Protein AF-A0AAD1ZJM8-F1 (afdb_monomer_lite)

Structure (mmCIF, N/CA/C/O backbone):
data_AF-A0AAD1ZJM8-F1
#
_entry.id   AF-A0AAD1ZJM8-F1
#
loop_
_atom_site.group_PDB
_atom_site.id
_atom_site.type_symbol
_atom_site.label_atom_id
_atom_site.label_alt_id
_atom_site.label_comp_id
_atom_site.label_asym_id
_atom_site.label_entity_id
_atom_site.label_seq_id
_atom_site.pdbx_PDB_ins_code
_atom_site.Cartn_x
_atom_site.Cartn_y
_atom_site.Cartn_z
_atom_site.occupancy
_atom_site.B_iso_or_equiv
_atom_site.auth_seq_id
_atom_site.auth_comp_id
_atom_site.auth_asym_id
_atom_site.auth_atom_id
_atom_site.pdbx_PDB_model_num
ATOM 1 N N . MET A 1 1 ? 31.974 9.195 -2.085 1.00 45.34 1 MET A N 1
ATOM 2 C CA . MET A 1 1 ? 31.426 7.974 -1.447 1.00 45.34 1 MET A CA 1
ATOM 3 C C . MET A 1 1 ? 30.007 8.162 -0.891 1.00 45.34 1 MET A C 1
ATOM 5 O O . MET A 1 1 ? 29.223 7.239 -1.015 1.00 45.34 1 MET A O 1
ATOM 9 N N . LEU A 1 2 ? 29.628 9.339 -0.366 1.00 45.72 2 LEU A N 1
ATOM 10 C CA . LEU A 1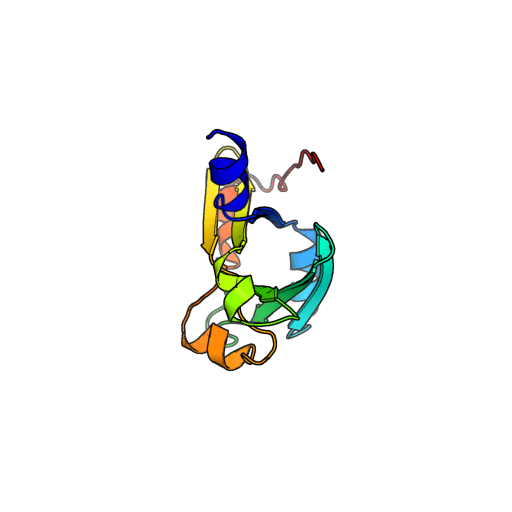 2 ? 28.265 9.607 0.147 1.00 45.72 2 LEU A CA 1
ATOM 11 C C . LEU A 1 2 ? 27.173 9.796 -0.935 1.00 45.72 2 LEU A C 1
ATOM 13 O O . LEU A 1 2 ? 26.024 9.439 -0.704 1.00 45.72 2 LEU A O 1
ATOM 17 N N . LEU A 1 3 ? 27.521 10.280 -2.135 1.00 37.09 3 LEU A N 1
ATOM 18 C CA . LEU A 1 3 ? 26.578 10.466 -3.258 1.00 37.09 3 LEU A CA 1
ATOM 19 C C . LEU A 1 3 ? 26.028 9.151 -3.846 1.00 37.09 3 LEU A C 1
ATOM 21 O O . LEU A 1 3 ? 24.921 9.132 -4.370 1.00 37.09 3 LEU A O 1
ATOM 25 N N . LEU A 1 4 ? 26.772 8.047 -3.730 1.00 39.84 4 LEU A N 1
ATOM 26 C CA . LEU A 1 4 ? 26.347 6.727 -4.218 1.00 39.84 4 LEU A CA 1
ATOM 27 C C . LEU A 1 4 ? 25.402 6.010 -3.239 1.00 39.84 4 LEU A C 1
ATOM 29 O O . LEU A 1 4 ? 24.661 5.122 -3.647 1.00 39.84 4 LEU A O 1
ATOM 33 N N . LEU A 1 5 ? 25.405 6.399 -1.958 1.00 43.12 5 LEU A N 1
ATOM 34 C CA . LEU A 1 5 ? 24.506 5.828 -0.949 1.00 43.12 5 LEU A CA 1
ATOM 35 C C . LEU A 1 5 ? 23.078 6.379 -1.087 1.00 43.12 5 LEU A C 1
ATOM 37 O O . LEU A 1 5 ? 22.126 5.626 -0.919 1.00 43.12 5 LEU A O 1
ATOM 41 N N . TRP A 1 6 ? 22.925 7.648 -1.487 1.00 41.84 6 TRP A N 1
ATOM 42 C CA . TRP A 1 6 ? 21.617 8.269 -1.757 1.00 41.84 6 TRP A CA 1
ATOM 43 C C . TRP A 1 6 ? 20.916 7.730 -3.012 1.00 41.84 6 TRP A C 1
ATOM 45 O O . TRP A 1 6 ? 19.694 7.762 -3.090 1.00 41.84 6 TRP A O 1
ATOM 55 N N . GLN A 1 7 ? 21.660 7.217 -3.996 1.00 45.94 7 GLN A N 1
ATOM 56 C CA . GLN A 1 7 ? 21.064 6.633 -5.206 1.00 45.94 7 GLN A CA 1
ATOM 57 C C . GLN A 1 7 ? 20.487 5.227 -4.979 1.00 45.94 7 GLN A C 1
ATOM 59 O O . GLN A 1 7 ? 19.732 4.742 -5.816 1.00 45.94 7 GLN A O 1
ATOM 64 N N . ASN A 1 8 ? 20.825 4.585 -3.855 1.00 50.75 8 ASN A N 1
ATOM 65 C CA . ASN A 1 8 ? 20.417 3.216 -3.534 1.00 50.75 8 ASN A CA 1
ATOM 66 C C . ASN A 1 8 ? 19.426 3.123 -2.366 1.00 50.75 8 ASN A C 1
ATOM 68 O O . ASN A 1 8 ? 19.021 2.019 -2.006 1.00 50.75 8 ASN A O 1
ATOM 72 N N . THR A 1 9 ? 19.021 4.244 -1.766 1.00 58.53 9 THR A N 1
ATOM 73 C CA . THR A 1 9 ? 17.907 4.251 -0.813 1.00 58.53 9 THR A CA 1
ATOM 74 C C . THR A 1 9 ? 16.590 4.150 -1.575 1.00 58.53 9 THR A C 1
ATOM 76 O O . THR A 1 9 ? 16.319 5.026 -2.401 1.00 58.53 9 THR A O 1
ATOM 79 N N . PRO A 1 10 ? 15.767 3.115 -1.323 1.00 68.12 10 PRO A N 1
ATOM 80 C CA . PRO A 1 10 ? 14.476 3.000 -1.974 1.00 68.12 10 PRO A CA 1
ATOM 81 C C . PRO A 1 10 ? 13.614 4.228 -1.691 1.00 68.12 10 PRO A C 1
ATOM 83 O O . PRO A 1 10 ? 13.541 4.685 -0.547 1.00 68.12 10 PRO A O 1
ATOM 86 N N . LEU A 1 11 ? 12.946 4.745 -2.720 1.00 75.75 11 LEU A N 1
ATOM 87 C CA . LEU A 1 11 ? 11.999 5.846 -2.567 1.00 75.75 11 LEU A CA 1
ATOM 88 C C . LEU A 1 11 ? 10.868 5.379 -1.650 1.00 75.75 11 LEU A C 1
ATOM 90 O O . LEU A 1 11 ? 10.187 4.423 -2.003 1.00 75.75 11 LEU A O 1
ATOM 94 N N . HIS A 1 12 ? 10.683 6.008 -0.489 1.00 75.75 12 HIS A N 1
ATOM 95 C CA . HIS A 1 12 ? 9.665 5.595 0.475 1.00 75.75 12 HIS A CA 1
ATOM 96 C C . HIS A 1 12 ? 8.461 6.537 0.428 1.00 75.75 12 HIS A C 1
ATOM 98 O O . HIS A 1 12 ? 8.583 7.712 0.770 1.00 75.75 12 HIS A O 1
ATOM 104 N N . ILE A 1 13 ? 7.301 6.024 0.019 1.00 74.56 13 ILE A N 1
ATOM 105 C CA . ILE A 1 13 ? 6.062 6.805 -0.083 1.00 74.56 13 ILE A CA 1
ATOM 106 C C . ILE A 1 13 ? 5.138 6.447 1.074 1.00 74.56 13 ILE A C 1
ATOM 108 O O . ILE A 1 13 ? 4.808 5.282 1.276 1.00 74.56 13 ILE A O 1
ATOM 112 N N . HIS A 1 14 ? 4.700 7.447 1.824 1.00 73.12 14 HIS A N 1
ATOM 113 C CA . HIS A 1 14 ? 3.853 7.245 2.988 1.00 73.12 14 HIS A CA 1
ATOM 114 C C . HIS A 1 14 ? 2.419 7.703 2.719 1.00 73.12 14 HIS A C 1
ATOM 116 O O . HIS A 1 14 ? 2.192 8.837 2.301 1.00 73.12 14 HIS A O 1
ATOM 122 N N . PHE A 1 15 ? 1.451 6.834 2.996 1.00 65.38 15 PHE A N 1
ATOM 123 C CA . PHE A 1 15 ? 0.028 7.109 2.833 1.00 65.38 15 PHE A CA 1
ATOM 124 C C . PHE A 1 15 ? -0.704 6.959 4.160 1.00 65.38 15 PHE A C 1
ATOM 126 O O . PHE A 1 15 ? -0.679 5.894 4.773 1.00 65.38 15 PHE A O 1
ATOM 133 N N . GLN A 1 16 ? -1.454 7.989 4.536 1.00 66.25 16 GLN A N 1
ATOM 134 C CA . GLN A 1 16 ? -2.448 7.908 5.602 1.00 66.25 16 GLN A CA 1
ATOM 135 C C . GLN A 1 16 ? -3.838 7.788 4.971 1.00 66.25 16 GLN A C 1
ATOM 137 O O . GLN A 1 16 ? -4.195 8.563 4.079 1.00 66.25 16 GLN A O 1
ATOM 142 N N . LEU A 1 17 ? -4.610 6.776 5.374 1.00 63.12 17 LEU A N 1
ATOM 143 C CA . LEU A 1 17 ? -5.943 6.527 4.816 1.00 63.12 17 LEU A CA 1
ATOM 144 C C . LEU A 1 17 ? -7.028 7.225 5.652 1.00 63.12 17 LEU A C 1
ATOM 146 O O . LEU A 1 17 ? -7.095 7.048 6.864 1.00 63.12 17 LEU A O 1
ATOM 150 N N . GLU A 1 18 ? -7.880 8.016 4.991 1.00 60.78 18 GLU A N 1
ATOM 151 C CA . GLU A 1 18 ? -8.924 8.847 5.615 1.00 60.78 18 GLU A CA 1
ATOM 152 C C . GLU A 1 18 ? -10.331 8.223 5.523 1.00 60.78 18 GLU A C 1
ATOM 154 O O . GLU A 1 18 ? -10.691 7.627 4.503 1.00 60.78 18 GLU A O 1
ATOM 159 N N . ASN A 1 19 ? -11.187 8.479 6.522 1.00 53.12 19 ASN A N 1
ATOM 160 C CA . ASN A 1 19 ? -12.576 7.982 6.583 1.00 53.12 19 ASN A CA 1
ATOM 161 C C . ASN A 1 19 ? -13.462 8.415 5.400 1.00 53.12 19 ASN A C 1
ATOM 163 O O . ASN A 1 19 ? -14.425 7.727 5.067 1.00 53.12 19 ASN A O 1
ATOM 167 N N . GLU A 1 20 ? -13.197 9.553 4.754 1.00 49.34 20 GLU A N 1
ATOM 168 C CA . GLU A 1 20 ? -14.014 10.007 3.615 1.00 49.34 20 GLU A CA 1
ATOM 169 C C . GLU A 1 20 ? -13.823 9.112 2.374 1.00 49.34 20 GLU A C 1
ATOM 171 O O . GLU A 1 20 ? -14.769 8.892 1.612 1.00 49.34 20 GLU A O 1
ATOM 176 N N . LYS A 1 21 ? -12.636 8.506 2.211 1.00 54.66 21 LYS A N 1
ATOM 177 C CA . LYS A 1 21 ? -12.372 7.512 1.153 1.00 54.66 21 LYS A CA 1
ATOM 178 C C . LYS A 1 21 ? -13.083 6.189 1.451 1.00 54.66 21 LYS A C 1
ATOM 180 O O . LYS A 1 21 ? -13.614 5.555 0.542 1.00 54.66 21 LYS A O 1
ATOM 185 N N . GLU A 1 22 ? -13.191 5.836 2.732 1.00 53.25 22 GLU A N 1
ATOM 186 C CA . GLU A 1 22 ? -13.992 4.703 3.210 1.00 53.25 22 GLU A CA 1
ATOM 187 C C . GLU A 1 22 ? -15.495 4.926 2.960 1.00 53.25 22 GLU A C 1
ATOM 189 O O . GLU A 1 22 ? -16.186 4.025 2.488 1.00 53.25 22 GLU A O 1
ATOM 194 N N . LYS A 1 23 ? -16.010 6.150 3.149 1.00 50.91 23 LYS A N 1
ATOM 195 C CA . LYS A 1 23 ? -17.407 6.498 2.822 1.00 50.91 23 LYS A CA 1
ATOM 196 C C . LYS A 1 23 ? -17.721 6.397 1.331 1.00 50.91 23 LYS A C 1
ATOM 198 O O . LYS A 1 23 ? -18.764 5.852 0.982 1.00 50.91 23 LYS A O 1
ATOM 203 N N . ALA A 1 24 ? -16.838 6.870 0.447 1.00 51.78 24 ALA A N 1
ATOM 204 C CA . ALA A 1 24 ? -17.011 6.717 -1.003 1.00 51.78 24 ALA A CA 1
ATOM 205 C C . ALA A 1 24 ? -17.070 5.237 -1.434 1.00 51.78 24 ALA A C 1
ATOM 207 O O . ALA A 1 24 ? -17.752 4.891 -2.402 1.00 51.78 24 ALA A O 1
ATOM 208 N N . PHE A 1 25 ? -16.401 4.366 -0.675 1.00 52.16 25 PHE A N 1
ATOM 209 C CA . PHE A 1 25 ? -16.411 2.920 -0.856 1.00 52.16 25 PHE A CA 1
ATOM 210 C C . PHE A 1 25 ? -17.675 2.256 -0.273 1.00 52.16 25 PHE A C 1
ATOM 212 O O . PHE A 1 25 ? -18.287 1.402 -0.917 1.00 52.16 25 PHE A O 1
ATOM 219 N N . LEU A 1 26 ? -18.139 2.701 0.904 1.00 50.56 26 LEU A N 1
ATOM 220 C CA . LEU A 1 26 ? -19.411 2.284 1.518 1.00 50.56 26 LEU A CA 1
ATOM 221 C C . LEU A 1 26 ? -20.636 2.619 0.649 1.00 50.56 26 LEU A C 1
ATOM 223 O O . LEU A 1 26 ? -21.665 1.959 0.776 1.00 50.56 26 LEU A O 1
ATOM 227 N N . LEU A 1 27 ? -20.517 3.589 -0.265 1.00 53.44 27 LEU A N 1
ATOM 228 C CA . LEU A 1 27 ? -21.530 3.906 -1.282 1.00 53.44 27 LEU A CA 1
ATOM 229 C C . LEU A 1 27 ? -21.610 2.872 -2.429 1.00 53.44 27 LEU A C 1
ATOM 231 O O . LEU A 1 27 ? -22.341 3.089 -3.393 1.00 53.44 27 LEU A O 1
ATOM 235 N N . GLY A 1 28 ? -20.894 1.743 -2.340 1.00 49.94 28 GLY A N 1
ATOM 236 C CA . GLY A 1 28 ? -21.084 0.585 -3.222 1.00 49.94 28 GLY A CA 1
ATOM 237 C C . GLY A 1 28 ? -20.246 0.595 -4.501 1.00 49.94 28 GLY A C 1
ATOM 238 O O . GLY A 1 28 ? -20.539 -0.154 -5.435 1.00 49.94 28 GLY A O 1
ATOM 239 N N . ARG A 1 29 ? -19.191 1.415 -4.576 1.00 55.50 29 ARG A N 1
ATOM 240 C CA . ARG A 1 29 ? -18.219 1.311 -5.671 1.00 55.50 29 ARG A CA 1
ATOM 241 C C . ARG A 1 29 ? -17.280 0.143 -5.382 1.00 55.50 29 ARG A C 1
ATOM 243 O O . ARG A 1 29 ? -16.489 0.199 -4.452 1.00 55.50 29 ARG A O 1
ATOM 250 N N . ASN A 1 30 ? -17.340 -0.899 -6.210 1.00 59.66 30 ASN A N 1
ATOM 251 C CA . ASN A 1 30 ? -16.488 -2.093 -6.082 1.00 59.66 30 ASN A CA 1
ATOM 252 C C . ASN A 1 30 ? -14.987 -1.812 -6.303 1.00 59.66 30 ASN A C 1
ATOM 254 O O . ASN A 1 30 ? -14.163 -2.705 -6.106 1.00 59.66 30 ASN A O 1
ATOM 258 N N . MET A 1 31 ? -14.646 -0.594 -6.734 1.00 67.12 31 MET A N 1
ATOM 259 C CA . MET A 1 31 ? -13.295 -0.155 -7.048 1.00 67.12 31 MET A CA 1
ATOM 260 C C . MET A 1 31 ? -13.194 1.373 -6.932 1.00 67.12 31 MET A C 1
ATOM 262 O O . MET A 1 31 ? -14.044 2.089 -7.474 1.00 67.12 31 MET A O 1
ATOM 266 N N . MET A 1 32 ? -12.156 1.879 -6.263 1.00 67.56 32 MET A N 1
ATOM 267 C CA . MET A 1 32 ? -11.791 3.302 -6.271 1.00 67.56 32 MET A CA 1
ATOM 268 C C . MET A 1 32 ? -10.312 3.445 -6.623 1.00 67.56 32 MET A C 1
ATOM 270 O O . MET A 1 32 ? -9.476 2.733 -6.070 1.00 67.56 32 MET A O 1
ATOM 274 N N . LEU A 1 33 ? -10.011 4.370 -7.536 1.00 74.38 33 LEU A N 1
ATOM 275 C CA . LEU A 1 33 ? -8.668 4.639 -8.034 1.00 74.38 33 LEU A CA 1
ATOM 276 C C . LEU A 1 33 ? -8.336 6.119 -7.841 1.00 74.38 33 LEU A C 1
ATOM 278 O O . LEU A 1 33 ? -9.105 6.989 -8.254 1.00 74.38 33 LEU A O 1
ATOM 282 N N . GLN A 1 34 ? -7.189 6.394 -7.226 1.00 80.75 34 GLN A N 1
ATOM 283 C CA . GLN A 1 34 ? -6.626 7.736 -7.120 1.00 80.75 34 GLN A CA 1
ATOM 284 C C . GLN A 1 34 ? -5.249 7.749 -7.782 1.00 80.75 34 GLN A C 1
ATOM 286 O O . GLN A 1 34 ? -4.339 7.058 -7.335 1.00 80.75 34 GLN A O 1
ATOM 291 N N . LEU A 1 35 ? -5.100 8.546 -8.841 1.00 81.56 35 LEU A N 1
ATOM 292 C CA . LEU A 1 35 ? -3.808 8.777 -9.482 1.00 81.56 35 LEU A CA 1
ATOM 293 C C . LEU A 1 35 ? -3.047 9.871 -8.740 1.00 81.56 35 LEU A C 1
ATOM 295 O O . LEU A 1 35 ? -3.633 10.883 -8.347 1.00 81.56 35 LEU A O 1
ATOM 299 N N . PHE A 1 36 ? -1.741 9.692 -8.590 1.00 81.94 36 PHE A N 1
ATOM 300 C CA . PHE A 1 36 ? -0.861 10.720 -8.046 1.00 81.94 36 PHE A CA 1
ATOM 301 C C . PHE A 1 36 ? 0.512 10.668 -8.715 1.00 81.94 36 PHE A C 1
ATOM 303 O O . PHE A 1 36 ? 0.926 9.636 -9.246 1.00 81.94 36 PHE A O 1
ATOM 310 N N . ASN A 1 37 ? 1.198 11.810 -8.711 1.00 83.31 37 ASN A N 1
ATOM 311 C CA . ASN A 1 37 ? 2.574 11.935 -9.169 1.00 83.31 37 ASN A CA 1
ATOM 312 C C . ASN A 1 37 ? 3.480 12.148 -7.954 1.00 83.31 37 ASN A C 1
ATOM 314 O O . ASN A 1 37 ? 3.175 12.973 -7.093 1.00 83.31 37 ASN A O 1
ATOM 318 N N . TYR A 1 38 ? 4.580 11.409 -7.892 1.00 80.88 38 TYR A N 1
ATOM 319 C CA . TYR A 1 38 ? 5.609 11.578 -6.885 1.00 80.88 38 TYR A CA 1
ATOM 320 C C . TYR A 1 38 ? 6.980 11.358 -7.519 1.00 80.88 38 TYR A C 1
ATOM 322 O O . TYR A 1 38 ? 7.235 10.332 -8.149 1.00 80.88 38 TYR A O 1
ATOM 330 N N . PHE A 1 39 ? 7.860 12.350 -7.374 1.00 81.50 39 PHE A N 1
ATOM 331 C CA . PHE A 1 39 ? 9.215 12.325 -7.929 1.00 81.50 39 PHE A CA 1
ATOM 332 C C . PHE A 1 39 ? 9.266 12.055 -9.450 1.00 81.50 39 PHE A C 1
ATOM 334 O O . PHE A 1 39 ? 10.150 11.359 -9.943 1.00 81.50 39 PHE A O 1
ATOM 341 N N . GLY A 1 40 ? 8.290 12.577 -10.205 1.00 82.75 40 GLY A N 1
ATOM 342 C CA . GLY A 1 40 ? 8.196 12.382 -11.658 1.00 82.75 40 GLY A CA 1
ATOM 343 C C . GLY A 1 40 ? 7.580 11.045 -12.081 1.00 82.75 40 GLY A C 1
ATOM 344 O O . GLY A 1 40 ? 7.286 10.867 -13.261 1.00 82.75 40 GLY A O 1
ATOM 345 N N . TYR A 1 41 ? 7.307 10.147 -11.135 1.00 85.94 41 TYR A N 1
ATOM 346 C CA . TYR A 1 41 ? 6.589 8.908 -11.387 1.00 85.94 41 TYR A CA 1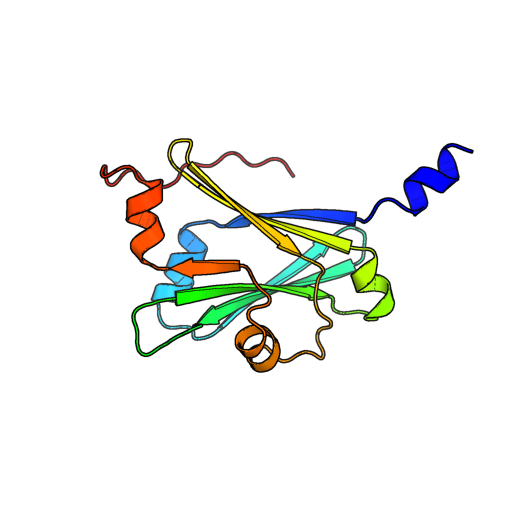
ATOM 347 C C . TYR A 1 41 ? 5.110 9.049 -11.056 1.00 85.94 41 TYR A C 1
ATOM 349 O O . TYR A 1 41 ? 4.718 9.650 -10.062 1.00 85.94 41 TYR A O 1
ATOM 357 N N . HIS A 1 42 ? 4.282 8.445 -11.887 1.00 89.25 42 HIS A N 1
ATOM 358 C CA . HIS A 1 42 ? 2.864 8.239 -11.664 1.00 89.25 42 HIS A CA 1
ATOM 359 C C . HIS A 1 42 ? 2.561 6.878 -11.032 1.00 89.25 42 HIS A C 1
ATOM 361 O O . HIS A 1 42 ? 3.132 5.843 -11.394 1.00 89.25 42 HIS A O 1
ATOM 367 N N . PHE A 1 43 ? 1.593 6.900 -10.129 1.00 89.19 43 PHE A N 1
ATOM 368 C CA . PHE A 1 43 ? 1.124 5.751 -9.375 1.00 89.19 43 PHE A CA 1
ATOM 369 C C . PHE A 1 43 ? -0.401 5.734 -9.351 1.00 89.19 43 PHE A C 1
ATOM 371 O O . PHE A 1 43 ? -1.043 6.787 -9.461 1.00 89.19 43 PHE A O 1
ATOM 378 N N . ASP A 1 44 ? -0.968 4.547 -9.148 1.00 88.06 44 ASP A N 1
ATOM 379 C CA . ASP A 1 44 ? -2.351 4.399 -8.718 1.00 88.06 44 ASP A CA 1
ATOM 380 C C . ASP A 1 44 ? -2.403 3.945 -7.256 1.00 88.06 44 ASP A C 1
ATOM 382 O O . ASP A 1 44 ? -1.607 3.125 -6.811 1.00 88.06 44 ASP A O 1
ATOM 386 N N . LEU A 1 45 ? -3.308 4.541 -6.486 1.00 87.25 45 LEU A N 1
ATOM 387 C CA . LEU A 1 45 ? -3.770 3.997 -5.219 1.00 87.25 45 LEU A CA 1
ATOM 388 C C . LEU A 1 45 ? -5.110 3.327 -5.483 1.00 87.25 45 LEU A C 1
ATOM 390 O O . LEU A 1 45 ? -6.071 3.988 -5.892 1.00 87.25 45 LEU A O 1
ATOM 394 N N . HIS A 1 46 ? -5.156 2.026 -5.234 1.00 85.81 46 HIS A N 1
ATOM 395 C CA . HIS A 1 46 ? -6.279 1.177 -5.573 1.00 85.81 46 HIS A CA 1
ATOM 396 C C . HIS A 1 46 ? -6.955 0.638 -4.315 1.00 85.81 46 HIS A C 1
ATOM 398 O O . HIS A 1 46 ? -6.291 0.087 -3.437 1.00 85.81 46 HIS A O 1
ATOM 404 N N . PHE A 1 47 ? -8.284 0.747 -4.259 1.00 81.06 47 PHE A N 1
ATOM 405 C CA . PHE A 1 47 ? -9.117 0.118 -3.233 1.00 81.06 47 PHE A CA 1
ATOM 406 C C . PHE A 1 47 ? -10.064 -0.891 -3.867 1.00 81.06 47 PHE A C 1
ATOM 408 O O . PHE A 1 47 ? -10.769 -0.558 -4.824 1.00 81.06 47 PHE A O 1
ATOM 415 N N . VAL A 1 48 ? -10.119 -2.102 -3.312 1.00 80.38 48 VAL A N 1
ATOM 416 C CA . VAL A 1 48 ? -10.987 -3.183 -3.799 1.00 80.38 48 VAL A CA 1
ATOM 417 C C . VAL A 1 48 ? -11.692 -3.903 -2.651 1.00 80.38 48 VAL A C 1
ATOM 419 O O . VAL A 1 48 ? -11.144 -4.064 -1.558 1.00 80.38 48 VAL A O 1
ATOM 422 N N . ALA A 1 49 ? -12.915 -4.368 -2.908 1.00 77.19 49 ALA A N 1
ATOM 423 C CA . ALA A 1 49 ? -13.633 -5.238 -1.986 1.00 77.19 49 ALA A CA 1
ATOM 424 C C . ALA A 1 49 ? -12.962 -6.618 -1.995 1.00 77.19 49 ALA A C 1
ATOM 426 O O . ALA A 1 49 ? -12.860 -7.276 -3.032 1.00 77.19 49 ALA A O 1
ATOM 427 N N . PHE A 1 50 ? -12.478 -7.050 -0.836 1.00 69.06 50 PHE A N 1
ATOM 428 C CA . PHE A 1 50 ? -11.673 -8.256 -0.691 1.00 69.06 50 PHE A CA 1
ATOM 429 C C . PHE A 1 50 ? -12.546 -9.516 -0.548 1.00 69.06 50 PHE A C 1
ATOM 431 O O . PHE A 1 50 ? -12.320 -10.511 -1.246 1.00 69.06 50 PHE A O 1
ATOM 438 N N . ASP A 1 51 ? -13.592 -9.437 0.284 1.00 67.94 51 ASP A N 1
ATOM 439 C CA . ASP A 1 51 ? -14.596 -10.488 0.483 1.00 67.94 51 ASP A CA 1
ATOM 440 C C . ASP A 1 51 ? -16.012 -9.876 0.539 1.00 67.94 51 ASP A C 1
ATOM 442 O O . ASP A 1 51 ? -16.430 -9.363 1.576 1.00 67.94 51 ASP A O 1
ATOM 446 N N . PRO A 1 52 ? -16.787 -9.924 -0.560 1.00 59.34 52 PRO A N 1
ATOM 447 C CA . PRO A 1 52 ? -18.152 -9.400 -0.582 1.00 59.34 52 PRO A CA 1
ATOM 448 C C . PRO A 1 52 ? -19.141 -10.214 0.269 1.00 59.34 52 PRO A C 1
ATOM 450 O O . PRO A 1 52 ? -20.258 -9.760 0.503 1.00 59.34 52 PRO A O 1
ATOM 453 N N . ARG A 1 53 ? -18.778 -11.441 0.679 1.00 62.16 53 ARG A N 1
ATOM 454 C CA . ARG A 1 53 ? -19.687 -12.405 1.317 1.00 62.16 53 ARG A CA 1
ATOM 455 C C . ARG A 1 53 ? -19.591 -12.407 2.845 1.00 62.16 53 ARG A C 1
ATOM 457 O O . ARG A 1 53 ? -20.570 -12.779 3.485 1.00 62.16 53 ARG A O 1
ATOM 464 N N . ARG A 1 54 ? -18.451 -12.026 3.441 1.00 58.97 54 ARG A N 1
ATOM 465 C CA . ARG A 1 54 ? -18.169 -12.202 4.888 1.00 58.97 54 ARG A CA 1
ATOM 466 C C . ARG A 1 54 ? -17.958 -10.902 5.684 1.00 58.97 54 ARG A C 1
ATOM 468 O O . ARG A 1 54 ? -17.182 -10.893 6.629 1.00 58.97 54 ARG A O 1
ATOM 475 N N . ALA A 1 55 ? -18.735 -9.857 5.388 1.00 55.09 55 ALA A N 1
ATOM 476 C CA . ALA A 1 55 ? -18.598 -8.477 5.901 1.00 55.09 55 ALA A CA 1
ATOM 477 C C . ALA A 1 55 ? -17.562 -7.646 5.118 1.00 55.09 55 ALA A C 1
ATOM 479 O O . ALA A 1 55 ? -16.753 -8.223 4.397 1.00 55.09 55 ALA A O 1
ATOM 480 N N . PRO A 1 56 ? -17.596 -6.297 5.185 1.00 64.56 56 PRO A N 1
ATOM 481 C CA . PRO A 1 56 ? -16.786 -5.474 4.297 1.00 64.56 56 PRO A CA 1
ATOM 482 C C . PRO A 1 56 ? -15.317 -5.545 4.706 1.00 64.56 56 PRO A C 1
ATOM 484 O O . PRO A 1 56 ? -14.871 -4.877 5.639 1.00 64.56 56 PRO A O 1
ATOM 487 N N . VAL A 1 57 ? -14.585 -6.421 4.030 1.00 74.88 57 VAL A N 1
ATOM 488 C CA . VAL A 1 57 ? -13.131 -6.456 4.054 1.00 74.88 57 VAL A CA 1
ATOM 489 C C . VAL A 1 57 ? -12.658 -5.733 2.804 1.00 74.88 57 VAL A C 1
ATOM 491 O O . VAL A 1 57 ? -13.105 -6.038 1.695 1.00 74.88 57 VAL A O 1
ATOM 494 N N . TYR A 1 58 ? -11.770 -4.771 2.985 1.00 78.50 58 TYR A N 1
ATOM 495 C CA . TYR A 1 58 ? -11.211 -3.946 1.928 1.00 78.50 58 TYR A CA 1
ATOM 496 C C . TYR A 1 58 ? -9.728 -4.224 1.795 1.00 78.50 58 TYR A C 1
ATOM 498 O O . TYR A 1 58 ? -9.070 -4.571 2.773 1.00 78.50 58 TYR A O 1
ATOM 506 N N . MET A 1 59 ? -9.205 -4.058 0.589 1.00 85.88 59 MET A N 1
ATOM 507 C CA . MET A 1 59 ? -7.775 -4.096 0.335 1.00 85.88 59 MET A CA 1
ATOM 508 C C . MET A 1 59 ? -7.338 -2.798 -0.338 1.00 85.88 59 MET A C 1
ATOM 510 O O . MET A 1 59 ? -7.981 -2.364 -1.295 1.00 85.88 59 MET A O 1
ATOM 514 N N . ALA A 1 60 ? -6.249 -2.216 0.160 1.00 86.56 60 ALA A N 1
ATOM 515 C CA . ALA A 1 60 ? -5.562 -1.072 -0.422 1.00 86.56 60 ALA A CA 1
ATOM 516 C C . ALA A 1 60 ? -4.155 -1.473 -0.889 1.00 86.56 60 ALA A C 1
ATOM 518 O O . ALA A 1 60 ? -3.409 -2.126 -0.156 1.00 86.56 60 ALA A O 1
ATOM 519 N N . PHE A 1 61 ? -3.777 -1.074 -2.099 1.00 90.31 61 PHE A N 1
ATOM 520 C CA . PHE A 1 61 ? -2.447 -1.316 -2.664 1.00 90.31 61 PHE A CA 1
ATOM 521 C C . PHE A 1 61 ? -2.076 -0.218 -3.667 1.00 90.31 61 PHE A C 1
ATOM 523 O O . PHE A 1 61 ? -2.924 0.585 -4.057 1.00 90.31 61 PHE A O 1
ATOM 530 N N . ILE A 1 62 ? -0.797 -0.168 -4.046 1.00 90.75 62 ILE A N 1
ATOM 531 C CA . ILE A 1 62 ? -0.270 0.805 -5.006 1.00 90.75 62 ILE A CA 1
ATOM 532 C C . ILE A 1 62 ? 0.136 0.085 -6.291 1.00 90.75 62 ILE A C 1
ATOM 534 O O . ILE A 1 62 ? 0.944 -0.850 -6.223 1.00 90.75 62 ILE A O 1
ATOM 538 N N . HIS A 1 63 ? -0.334 0.550 -7.453 1.00 91.31 63 HIS A N 1
ATOM 539 C CA . HIS A 1 63 ? 0.359 0.261 -8.705 1.00 91.31 63 HIS A CA 1
ATOM 540 C C . HIS A 1 63 ? 1.343 1.353 -9.094 1.00 91.31 63 HIS A C 1
ATOM 542 O O . HIS A 1 63 ? 1.128 2.552 -8.917 1.00 91.31 63 HIS A O 1
ATOM 548 N N . PHE A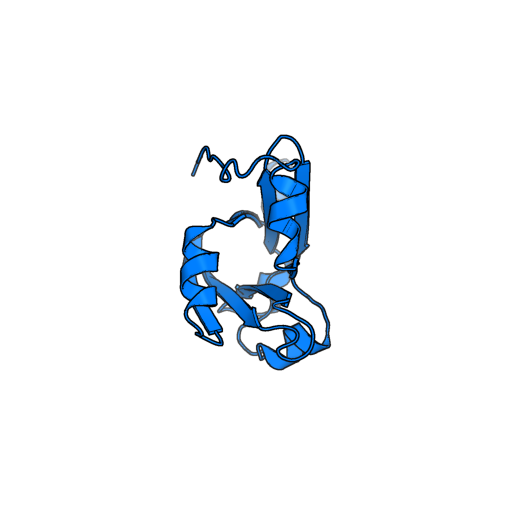 1 64 ? 2.413 0.902 -9.724 1.00 91.19 64 PHE A N 1
ATOM 549 C CA . PHE A 1 64 ? 3.368 1.701 -10.452 1.00 91.19 64 PHE A CA 1
ATOM 550 C C . PHE A 1 64 ? 3.106 1.562 -11.949 1.00 91.19 64 PHE A C 1
ATOM 552 O O . PHE A 1 64 ? 2.978 0.451 -12.474 1.00 91.19 64 PHE A O 1
ATOM 559 N N . ILE A 1 65 ? 3.004 2.702 -12.631 1.00 88.81 65 ILE A N 1
ATOM 560 C CA . ILE A 1 65 ? 2.553 2.761 -14.028 1.00 88.81 65 ILE A CA 1
ATOM 561 C C . ILE A 1 65 ? 3.680 2.411 -15.022 1.00 88.81 65 ILE A C 1
ATOM 563 O O . ILE A 1 65 ? 3.402 2.119 -16.180 1.00 88.81 65 ILE A O 1
ATOM 567 N N . TYR A 1 66 ? 4.940 2.386 -14.579 1.00 88.19 66 TYR A N 1
ATOM 568 C CA . TYR A 1 66 ? 6.113 2.151 -15.434 1.00 88.19 66 TYR A CA 1
ATOM 569 C C . TYR A 1 66 ? 6.682 0.735 -15.256 1.00 88.19 66 TYR A C 1
ATOM 571 O O . TYR A 1 66 ? 6.013 -0.180 -14.770 1.00 88.19 66 TYR A O 1
ATOM 579 N N . GLU A 1 67 ? 7.941 0.559 -15.658 1.00 87.12 67 GLU A N 1
ATOM 580 C CA . GLU A 1 67 ? 8.646 -0.715 -15.663 1.00 87.12 67 GLU A CA 1
ATOM 581 C C . GLU A 1 67 ? 8.704 -1.380 -14.283 1.00 87.12 67 GLU A C 1
ATOM 583 O O . GLU A 1 67 ? 9.070 -0.783 -13.265 1.00 87.12 67 GLU A O 1
ATOM 588 N N . ALA A 1 68 ? 8.408 -2.681 -14.255 1.00 84.38 68 ALA A N 1
ATOM 589 C CA . ALA A 1 68 ? 8.380 -3.466 -13.022 1.00 84.38 68 ALA A CA 1
ATOM 590 C C . ALA A 1 68 ? 9.753 -3.544 -12.326 1.00 84.38 68 ALA A C 1
ATOM 592 O O . ALA A 1 68 ? 9.827 -3.755 -11.114 1.00 84.38 68 ALA A O 1
ATOM 593 N N . SER A 1 69 ? 10.851 -3.386 -13.073 1.00 86.56 69 SER A N 1
ATOM 594 C CA . SER A 1 69 ? 12.205 -3.310 -12.514 1.00 86.56 69 SER A CA 1
ATOM 595 C C . SER A 1 69 ? 12.430 -2.052 -11.679 1.00 86.56 69 SER A C 1
ATOM 597 O O . SER A 1 69 ? 13.165 -2.114 -10.694 1.00 86.56 69 SER A O 1
ATOM 599 N N . ASP A 1 70 ? 11.795 -0.937 -12.043 1.00 86.81 70 ASP A N 1
ATOM 600 C CA . ASP A 1 70 ? 11.911 0.324 -11.311 1.00 86.81 70 ASP A CA 1
ATOM 601 C C . ASP A 1 70 ? 10.995 0.353 -10.092 1.00 86.81 70 ASP A C 1
ATOM 603 O O . ASP A 1 70 ? 11.391 0.878 -9.053 1.00 86.81 70 ASP A O 1
ATOM 607 N N . ALA A 1 71 ? 9.846 -0.328 -10.158 1.00 86.25 71 ALA A N 1
ATOM 608 C CA . ALA A 1 71 ? 8.970 -0.511 -9.003 1.00 86.25 71 ALA A CA 1
ATOM 609 C C . ALA A 1 71 ? 9.717 -1.105 -7.794 1.00 86.25 71 ALA A C 1
ATOM 611 O O . ALA A 1 71 ? 9.518 -0.656 -6.673 1.00 86.25 71 ALA A O 1
ATOM 612 N N . LYS A 1 72 ? 10.655 -2.043 -8.015 1.00 86.56 72 LYS A N 1
ATOM 613 C CA . LYS A 1 72 ? 11.472 -2.682 -6.957 1.00 86.56 72 LYS A CA 1
ATOM 614 C C . LYS A 1 72 ? 12.386 -1.722 -6.188 1.00 86.56 72 LYS A C 1
ATOM 616 O O . LYS A 1 72 ? 12.906 -2.097 -5.142 1.00 86.56 72 LYS A O 1
ATOM 621 N N . LYS A 1 73 ? 12.612 -0.516 -6.710 1.00 87.38 73 LYS A N 1
ATOM 622 C CA . LYS A 1 73 ? 13.406 0.542 -6.066 1.00 87.38 73 LYS A CA 1
ATOM 623 C C . LYS A 1 73 ? 12.533 1.476 -5.223 1.00 87.38 73 LYS A C 1
ATOM 625 O O . LYS A 1 73 ? 13.033 2.460 -4.686 1.00 87.38 73 LYS A O 1
ATOM 630 N N . ILE A 1 74 ? 11.233 1.205 -5.138 1.00 85.62 74 ILE A N 1
ATOM 631 C CA . ILE A 1 74 ? 10.251 2.030 -4.448 1.00 85.62 74 ILE A CA 1
ATOM 632 C C . ILE A 1 74 ? 9.613 1.170 -3.366 1.00 85.62 74 ILE A C 1
ATOM 634 O O . ILE A 1 74 ? 9.129 0.071 -3.624 1.00 85.62 74 ILE A O 1
ATOM 638 N N . ASN A 1 75 ? 9.593 1.701 -2.155 1.00 88.62 75 ASN A N 1
ATOM 639 C CA . ASN A 1 75 ? 8.809 1.174 -1.058 1.00 88.62 75 ASN A CA 1
ATOM 640 C C . ASN A 1 75 ? 7.644 2.125 -0.799 1.00 88.62 75 ASN A C 1
ATOM 642 O O . ASN A 1 75 ? 7.740 3.337 -0.988 1.00 88.62 75 ASN A O 1
ATOM 646 N N . TYR A 1 76 ? 6.536 1.587 -0.327 1.00 87.69 76 TYR A N 1
ATOM 647 C CA . TYR A 1 76 ? 5.464 2.398 0.214 1.00 87.69 76 TYR A CA 1
ATOM 648 C C . TYR A 1 76 ? 5.018 1.843 1.554 1.00 87.69 76 TYR A C 1
ATOM 650 O O . TYR A 1 76 ? 5.178 0.653 1.835 1.00 87.69 76 TYR A O 1
ATOM 658 N N . SER A 1 77 ? 4.412 2.707 2.357 1.00 86.56 77 SER A N 1
ATOM 659 C CA . SER A 1 77 ? 3.710 2.307 3.559 1.00 86.56 77 SER A CA 1
ATOM 660 C C . SER A 1 77 ? 2.310 2.900 3.607 1.00 86.56 77 SER A C 1
ATOM 662 O O . SER A 1 77 ? 2.111 4.065 3.266 1.00 86.56 77 SER A O 1
ATOM 664 N N . PHE A 1 78 ? 1.349 2.111 4.075 1.00 84.81 78 PHE A N 1
ATOM 665 C CA . PHE A 1 78 ? 0.066 2.621 4.541 1.00 84.81 78 PHE A CA 1
ATOM 666 C C . PHE A 1 78 ? 0.063 2.661 6.056 1.00 84.81 78 PHE A C 1
ATOM 668 O O . PHE A 1 78 ? 0.482 1.696 6.691 1.00 84.81 78 PHE A O 1
ATOM 675 N N . GLU A 1 79 ? -0.497 3.721 6.617 1.00 80.62 79 GLU A N 1
ATOM 676 C CA . GLU A 1 79 ? -0.845 3.797 8.027 1.00 80.62 79 GLU A CA 1
ATOM 677 C C . GLU A 1 79 ? -2.344 4.028 8.196 1.00 80.62 79 GLU A C 1
ATOM 679 O O . GLU A 1 79 ? -2.958 4.870 7.532 1.00 80.62 79 GLU A O 1
ATOM 684 N N . VAL A 1 80 ? -2.931 3.251 9.105 1.00 75.75 80 VAL A N 1
ATOM 685 C CA . VAL A 1 80 ? -4.332 3.352 9.516 1.00 75.75 80 VAL A CA 1
ATOM 686 C C . VAL A 1 80 ? -4.392 3.254 11.027 1.00 75.75 80 VAL A C 1
ATOM 688 O O . VAL A 1 80 ? -3.935 2.271 11.604 1.00 75.75 80 VAL A O 1
ATOM 691 N N . GLY A 1 81 ? -4.948 4.256 11.696 1.00 71.81 81 GLY A N 1
ATOM 692 C CA . GLY A 1 81 ? -4.965 4.258 13.151 1.00 71.81 81 GLY A CA 1
ATOM 693 C C . GLY A 1 81 ? -5.610 5.482 13.775 1.00 71.81 81 GLY A C 1
ATOM 694 O O . GLY A 1 81 ? -5.538 6.568 13.215 1.00 71.81 81 GLY A O 1
ATOM 695 N N . ALA A 1 82 ? -6.206 5.304 14.957 1.00 68.56 82 ALA A N 1
ATOM 696 C CA . ALA A 1 82 ? -6.725 6.361 15.830 1.00 68.56 82 ALA A CA 1
ATOM 697 C C . ALA A 1 82 ? -6.376 6.059 17.291 1.00 68.56 82 ALA A C 1
ATOM 699 O O . ALA A 1 82 ? -6.027 4.932 17.641 1.00 68.56 82 ALA A O 1
ATOM 700 N N . ASN A 1 83 ? -6.505 7.071 18.155 1.00 64.38 83 ASN A N 1
ATOM 701 C CA . ASN A 1 83 ? -6.392 6.945 19.612 1.00 64.38 83 ASN A CA 1
ATOM 702 C C . ASN A 1 83 ? -5.162 6.136 20.049 1.00 64.38 83 ASN A C 1
ATOM 704 O O . ASN A 1 83 ? -5.279 5.137 20.758 1.00 64.38 83 ASN A O 1
ATOM 708 N N . SER A 1 84 ? -3.973 6.564 19.607 1.00 70.38 84 SER A N 1
ATOM 709 C CA . SER A 1 84 ? -2.660 5.937 19.872 1.00 70.38 84 SER A CA 1
ATOM 710 C C . SER A 1 84 ? -2.468 4.502 19.356 1.00 70.38 84 SER A C 1
ATOM 712 O O . SER A 1 84 ? -1.423 3.902 19.590 1.00 70.38 84 SER A O 1
ATOM 714 N N . ARG A 1 85 ? -3.443 3.948 18.628 1.00 73.31 85 ARG A N 1
ATOM 715 C CA . ARG A 1 85 ? -3.351 2.643 17.969 1.00 73.31 85 ARG A CA 1
ATOM 716 C C . ARG A 1 85 ? -3.170 2.850 16.477 1.00 73.31 85 ARG A C 1
ATOM 718 O O . ARG A 1 85 ? -3.902 3.627 15.873 1.00 73.31 85 ARG A O 1
ATOM 725 N N . MET A 1 86 ? -2.226 2.130 15.890 1.00 77.06 86 MET A N 1
ATOM 726 C CA . MET A 1 86 ? -1.880 2.246 14.481 1.00 77.06 86 MET A CA 1
ATOM 727 C C . MET A 1 86 ? -1.547 0.875 13.913 1.00 77.06 86 MET A C 1
ATOM 729 O O . MET A 1 86 ? -0.905 0.055 14.567 1.00 77.06 86 MET A O 1
ATOM 733 N N . LEU A 1 87 ? -1.997 0.647 12.689 1.00 79.06 87 LEU A N 1
ATOM 734 C CA . LEU A 1 87 ? -1.604 -0.451 11.837 1.00 79.06 87 LEU A CA 1
ATOM 735 C C . LEU A 1 87 ? -0.818 0.129 10.667 1.00 79.06 87 LEU A C 1
ATOM 737 O O . LEU A 1 87 ? -1.282 1.047 9.992 1.00 79.06 87 LEU A O 1
ATOM 741 N N . MET A 1 88 ? 0.368 -0.426 10.444 1.00 84.06 88 MET A N 1
ATOM 742 C CA . MET A 1 88 ? 1.248 -0.058 9.347 1.00 84.06 88 MET A CA 1
ATOM 743 C C . MET A 1 88 ? 1.403 -1.254 8.409 1.00 84.06 88 MET A C 1
ATOM 745 O O . MET A 1 88 ? 1.687 -2.367 8.849 1.00 84.06 88 MET A O 1
ATOM 749 N N . TRP A 1 89 ? 1.227 -1.016 7.115 1.00 87.06 89 TRP A N 1
ATOM 750 C CA . TRP A 1 89 ? 1.559 -1.953 6.047 1.00 87.06 89 TRP A CA 1
ATOM 751 C C . TRP A 1 89 ? 2.720 -1.389 5.249 1.00 87.06 89 TRP A C 1
ATOM 753 O O . TRP A 1 89 ? 2.727 -0.196 4.973 1.00 87.06 89 TRP A O 1
ATOM 763 N N . GLN A 1 90 ? 3.661 -2.233 4.843 1.00 91.00 90 GLN A N 1
ATOM 764 C CA . GLN A 1 90 ? 4.766 -1.860 3.966 1.00 91.00 90 GLN A CA 1
ATOM 765 C C . GLN A 1 90 ? 4.787 -2.787 2.756 1.00 91.00 90 GLN A C 1
ATOM 767 O O . GLN A 1 90 ? 4.532 -3.983 2.884 1.00 91.00 90 GLN A O 1
ATOM 772 N N . GLY A 1 91 ? 5.089 -2.241 1.582 1.00 90.25 91 GLY A N 1
ATOM 773 C CA . GLY A 1 91 ? 5.131 -3.012 0.348 1.00 90.25 91 GLY A CA 1
ATOM 774 C C . GLY A 1 91 ? 5.939 -2.344 -0.755 1.00 90.25 91 GLY A C 1
ATOM 775 O O . GLY A 1 91 ? 6.408 -1.215 -0.625 1.00 90.25 91 GLY A O 1
ATOM 776 N N . VAL A 1 92 ? 6.074 -3.067 -1.861 1.00 92.00 92 VAL A N 1
ATOM 777 C CA . VAL A 1 92 ? 6.640 -2.575 -3.120 1.00 92.00 92 VAL A CA 1
ATOM 778 C C . VAL A 1 92 ? 5.479 -2.394 -4.098 1.00 92.00 92 VAL A C 1
ATOM 780 O O . VAL A 1 92 ? 4.665 -3.315 -4.209 1.00 92.00 92 VAL A O 1
ATOM 783 N N . PRO A 1 93 ? 5.360 -1.255 -4.806 1.00 91.69 93 PRO A N 1
ATOM 784 C CA . PRO A 1 93 ? 4.296 -1.063 -5.783 1.00 91.69 93 PRO A CA 1
ATOM 785 C C . PRO A 1 93 ? 4.267 -2.190 -6.821 1.00 91.69 93 PRO A C 1
ATOM 787 O O . PRO A 1 93 ? 5.310 -2.623 -7.320 1.00 91.69 93 PRO A O 1
ATOM 790 N N . ARG A 1 94 ? 3.075 -2.662 -7.186 1.00 91.12 94 ARG A N 1
ATOM 791 C CA . ARG A 1 94 ? 2.931 -3.661 -8.254 1.00 91.12 94 ARG A CA 1
ATOM 792 C C . ARG A 1 94 ? 2.893 -2.989 -9.616 1.00 91.12 94 ARG A C 1
ATOM 794 O O . ARG A 1 94 ? 2.474 -1.850 -9.737 1.00 91.12 94 ARG A O 1
ATOM 801 N N . SER A 1 95 ? 3.330 -3.679 -10.663 1.00 86.62 95 SER A N 1
ATOM 802 C CA . SER A 1 95 ? 3.161 -3.155 -12.024 1.00 86.62 95 SER A CA 1
ATOM 803 C C . SER A 1 95 ? 1.672 -3.035 -12.352 1.00 86.62 95 SER A C 1
ATOM 805 O O . SER A 1 95 ? 0.906 -3.925 -11.991 1.00 86.62 95 SER A O 1
ATOM 807 N N . ILE A 1 96 ? 1.278 -1.997 -13.094 1.00 84.31 96 ILE A N 1
ATOM 808 C CA . ILE A 1 96 ? -0.099 -1.805 -13.586 1.00 84.31 96 ILE A CA 1
ATOM 809 C C . ILE A 1 96 ? -0.640 -2.991 -14.411 1.00 84.31 96 ILE A C 1
ATOM 811 O O . ILE A 1 96 ? -1.847 -3.148 -14.575 1.00 84.31 96 ILE A O 1
ATOM 815 N N . HIS A 1 97 ? 0.238 -3.858 -14.921 1.00 84.75 97 HIS A N 1
ATOM 816 C CA . HIS A 1 97 ? -0.159 -5.086 -15.613 1.00 84.75 97 HIS A CA 1
ATOM 817 C C . HIS A 1 97 ? -0.708 -6.171 -14.673 1.00 84.75 97 HIS A C 1
ATOM 819 O O . HIS A 1 97 ? -1.329 -7.128 -15.140 1.00 84.75 97 HIS A O 1
ATOM 825 N N . TYR A 1 98 ? -0.501 -6.045 -13.360 1.00 85.00 98 TYR A N 1
ATOM 826 C CA . TYR A 1 98 ? -1.135 -6.920 -12.381 1.00 85.00 98 TYR A CA 1
ATOM 827 C C . TYR A 1 98 ? -2.590 -6.494 -12.195 1.00 85.00 98 TYR A C 1
ATOM 829 O O . TYR A 1 98 ? -2.899 -5.361 -11.850 1.00 85.00 98 TYR A O 1
ATOM 837 N N . SER A 1 99 ? -3.519 -7.421 -12.423 1.00 87.12 99 SER A N 1
ATOM 838 C CA . SER A 1 99 ? -4.931 -7.134 -12.182 1.00 87.12 99 SER A CA 1
ATOM 839 C C . SER A 1 99 ? -5.211 -7.014 -10.679 1.00 87.12 99 SER A C 1
ATOM 841 O O . SER A 1 99 ? -4.623 -7.741 -9.874 1.00 87.12 99 SER A O 1
ATOM 843 N N . HIS A 1 100 ? -6.195 -6.193 -10.295 1.00 83.31 100 HIS A N 1
ATOM 844 C CA . HIS A 1 100 ? -6.672 -6.121 -8.906 1.00 83.31 100 HIS A CA 1
ATOM 845 C C . HIS A 1 100 ? -7.086 -7.501 -8.358 1.00 83.31 100 HIS A C 1
ATOM 847 O O . HIS A 1 100 ? -6.964 -7.763 -7.165 1.00 83.31 100 HIS A O 1
ATOM 853 N N . ARG A 1 101 ? -7.544 -8.417 -9.227 1.00 86.25 101 ARG A N 1
ATOM 854 C CA . ARG A 1 101 ? -7.868 -9.800 -8.859 1.00 86.25 101 ARG A CA 1
ATOM 855 C C . ARG A 1 101 ? -6.624 -10.583 -8.451 1.00 86.25 101 ARG A C 1
ATOM 857 O O . ARG A 1 101 ? -6.673 -11.275 -7.442 1.00 86.25 101 ARG A O 1
ATOM 864 N N . THR A 1 102 ? -5.539 -10.456 -9.210 1.00 90.19 102 THR A N 1
ATOM 865 C CA . THR A 1 102 ? -4.260 -11.120 -8.925 1.00 90.19 102 THR A CA 1
ATOM 866 C C . THR A 1 102 ? -3.690 -10.644 -7.593 1.00 90.19 102 THR A C 1
ATOM 868 O O . THR A 1 102 ? -3.338 -11.474 -6.763 1.00 90.19 102 THR A O 1
ATOM 871 N N . VAL A 1 103 ? -3.683 -9.327 -7.357 1.00 88.50 103 VAL A N 1
ATOM 872 C CA . VAL A 1 103 ? -3.218 -8.730 -6.090 1.00 88.50 103 VAL A CA 1
ATOM 873 C C . VAL A 1 103 ? -4.064 -9.210 -4.905 1.00 88.50 103 VAL A C 1
ATOM 875 O O . VAL A 1 103 ? -3.542 -9.575 -3.850 1.00 88.50 103 VAL A O 1
ATOM 878 N N . ARG A 1 104 ? -5.387 -9.283 -5.102 1.00 86.12 104 ARG A N 1
ATOM 879 C CA . ARG A 1 104 ? -6.328 -9.797 -4.103 1.00 86.12 104 ARG A CA 1
ATOM 880 C C . ARG A 1 104 ? -6.080 -11.270 -3.780 1.00 86.12 104 ARG A C 1
ATOM 882 O O . ARG A 1 104 ? -6.067 -11.634 -2.612 1.00 86.12 104 ARG A O 1
ATOM 889 N N . GLU A 1 105 ? -5.901 -12.116 -4.790 1.00 87.44 105 GLU A N 1
ATOM 890 C CA . GLU A 1 105 ? -5.663 -13.556 -4.610 1.00 87.44 105 GLU A CA 1
ATOM 891 C C . GLU A 1 105 ? -4.309 -13.842 -3.941 1.00 87.44 105 GLU A C 1
ATOM 893 O O . GLU A 1 105 ? -4.203 -14.809 -3.189 1.00 87.44 105 GLU A O 1
ATOM 898 N N . SER A 1 106 ? -3.306 -12.979 -4.137 1.00 90.19 106 SER A N 1
ATOM 899 C CA . SER A 1 106 ? -2.002 -13.085 -3.471 1.00 90.19 106 SER A CA 1
ATOM 900 C C . SER A 1 106 ? -1.940 -12.447 -2.080 1.00 90.19 106 SER A C 1
ATOM 902 O O . SER A 1 106 ? -0.889 -12.516 -1.449 1.00 90.19 106 SER A O 1
ATOM 904 N N . LEU A 1 107 ? -3.026 -11.827 -1.599 1.00 89.25 107 LEU A N 1
ATOM 905 C CA . LEU A 1 107 ? -3.072 -11.090 -0.325 1.00 89.25 107 LEU A CA 1
ATOM 906 C C . LEU A 1 107 ? -2.034 -9.961 -0.223 1.00 89.25 107 LEU A C 1
ATOM 908 O O . LEU A 1 107 ? -1.559 -9.641 0.864 1.00 89.25 107 LEU A O 1
ATOM 912 N N . ASP A 1 108 ? -1.669 -9.361 -1.353 1.00 90.06 108 ASP A N 1
ATOM 913 C CA . ASP A 1 108 ? -0.524 -8.455 -1.430 1.00 90.06 108 ASP A CA 1
ATOM 914 C C . ASP A 1 108 ? -0.950 -6.985 -1.352 1.00 90.06 108 ASP A C 1
ATOM 916 O O . ASP A 1 108 ? -0.801 -6.190 -2.277 1.00 90.06 108 ASP A O 1
ATOM 920 N N . GLY A 1 109 ? -1.553 -6.637 -0.225 1.00 89.50 109 GLY A N 1
ATOM 921 C CA . GLY A 1 109 ? -2.031 -5.294 0.046 1.00 89.50 109 GLY A CA 1
ATOM 922 C C . GLY A 1 109 ? -2.490 -5.158 1.486 1.00 89.50 109 GLY A C 1
ATOM 923 O O . GLY A 1 109 ? -2.705 -6.145 2.191 1.00 89.50 109 GLY A O 1
ATOM 924 N N . LEU A 1 110 ? -2.680 -3.916 1.917 1.00 87.81 110 LEU A N 1
ATOM 925 C CA . LEU A 1 110 ? -3.227 -3.639 3.232 1.00 87.81 110 LEU A CA 1
ATOM 926 C C . LEU A 1 110 ? -4.691 -4.086 3.277 1.00 87.81 110 LEU A C 1
ATOM 928 O O . LEU A 1 110 ? -5.531 -3.505 2.595 1.00 87.81 110 LEU A O 1
ATOM 932 N N . ILE A 1 111 ? -4.996 -5.080 4.110 1.00 86.44 111 ILE A N 1
ATOM 933 C CA . ILE A 1 111 ? -6.359 -5.554 4.347 1.00 86.44 111 ILE A CA 1
ATOM 934 C C . ILE A 1 111 ? -6.952 -4.849 5.572 1.00 86.44 111 ILE A C 1
ATOM 936 O O . ILE A 1 111 ? -6.416 -4.948 6.674 1.00 86.44 111 ILE A O 1
ATOM 940 N N . ILE A 1 112 ? -8.087 -4.177 5.386 1.00 77.44 112 ILE A N 1
ATOM 941 C CA . ILE A 1 112 ? -8.819 -3.435 6.419 1.00 77.44 112 ILE A CA 1
ATOM 942 C C . ILE A 1 112 ? -10.198 -4.067 6.574 1.00 77.44 112 ILE A C 1
ATOM 944 O O . ILE A 1 112 ? -10.931 -4.233 5.601 1.00 77.44 112 ILE A O 1
ATOM 948 N N . GLN A 1 113 ? -10.573 -4.426 7.796 1.00 75.81 113 GLN A N 1
ATOM 949 C CA . GLN A 1 113 ? -11.912 -4.930 8.099 1.00 75.81 113 GLN A CA 1
ATOM 950 C C . GLN A 1 113 ? -12.783 -3.786 8.625 1.00 75.81 113 GLN A C 1
ATOM 952 O O . GLN A 1 113 ? -12.311 -2.979 9.421 1.00 75.81 113 GLN A O 1
ATOM 957 N N . ARG A 1 114 ? -14.070 -3.744 8.255 1.00 68.25 114 ARG A N 1
ATOM 958 C CA . ARG A 1 114 ? -15.028 -2.702 8.693 1.00 68.25 114 ARG A CA 1
ATOM 959 C C . ARG A 1 114 ? -15.073 -2.479 10.212 1.00 68.25 114 ARG A C 1
ATOM 961 O O . ARG A 1 114 ? -15.336 -1.382 10.684 1.00 68.25 114 ARG A O 1
ATOM 968 N N . ASN A 1 115 ? -14.855 -3.527 11.002 1.00 64.12 115 ASN A N 1
ATOM 969 C CA . ASN A 1 115 ? -14.859 -3.456 12.466 1.00 64.12 115 ASN A CA 1
ATOM 970 C C . ASN A 1 115 ? -13.564 -2.865 13.058 1.00 64.12 115 ASN A C 1
ATOM 972 O O . ASN A 1 115 ? -13.510 -2.653 14.270 1.00 64.12 115 ASN A O 1
ATOM 976 N N . MET A 1 116 ? -12.547 -2.554 12.245 1.00 63.75 116 MET A N 1
ATOM 977 C CA . MET A 1 116 ? -11.350 -1.851 12.712 1.00 63.75 116 MET A CA 1
ATOM 978 C C . MET A 1 116 ? -11.667 -0.443 13.231 1.00 63.75 116 MET A C 1
ATOM 980 O O . MET A 1 116 ? -10.973 0.026 14.130 1.00 63.75 116 MET A O 1
ATOM 984 N N . GLU A 1 117 ? -12.754 0.195 12.777 1.00 55.78 117 GLU A N 1
ATOM 985 C CA . GLU A 1 117 ? -13.245 1.449 13.370 1.00 55.78 117 GLU A CA 1
ATOM 986 C C . GLU A 1 117 ? -13.471 1.313 14.886 1.00 55.78 117 GLU A C 1
ATOM 988 O O . GLU A 1 117 ? -13.071 2.188 15.649 1.00 55.78 117 GLU A O 1
ATOM 993 N N . LEU A 1 118 ? -14.038 0.197 15.366 1.00 55.19 118 LEU A N 1
ATOM 994 C CA . LEU A 1 118 ? -14.235 -0.054 16.804 1.00 55.19 118 LEU A CA 1
ATOM 995 C C . LEU A 1 118 ? -12.901 -0.239 17.538 1.00 55.19 118 LEU A C 1
ATOM 997 O O . LEU A 1 118 ? -12.751 0.170 18.691 1.00 55.19 118 LEU A O 1
ATOM 1001 N N . PHE A 1 119 ? -11.920 -0.838 16.860 1.00 56.31 119 PHE A N 1
ATOM 1002 C CA . PHE A 1 119 ? -10.604 -1.108 17.427 1.00 56.31 119 PHE A CA 1
ATOM 1003 C C . PHE A 1 119 ? -9.772 0.168 17.601 1.00 56.31 119 PHE A C 1
ATOM 1005 O O . PHE A 1 119 ? -9.104 0.333 18.628 1.00 56.31 119 PHE A O 1
ATOM 1012 N N . PHE A 1 120 ? -9.843 1.077 16.626 1.00 55.22 120 PHE A N 1
ATOM 1013 C CA . PHE A 1 120 ? -9.120 2.347 16.634 1.00 55.22 120 PHE A CA 1
ATOM 1014 C C . PHE A 1 120 ? -9.862 3.465 17.378 1.00 55.22 120 PHE A C 1
ATOM 1016 O O . PHE A 1 120 ? -9.227 4.358 17.925 1.00 55.22 120 PHE A O 1
ATOM 1023 N N . SER A 1 121 ? -11.190 3.401 17.482 1.00 55.38 121 SER A N 1
ATOM 1024 C CA . SER A 1 121 ? -11.989 4.390 18.222 1.00 55.38 121 SER A CA 1
ATOM 1025 C C . SER A 1 121 ? -11.983 4.181 19.745 1.00 55.38 121 SER A C 1
ATOM 1027 O O . SER A 1 121 ? -12.375 5.069 20.501 1.00 55.38 121 SER A O 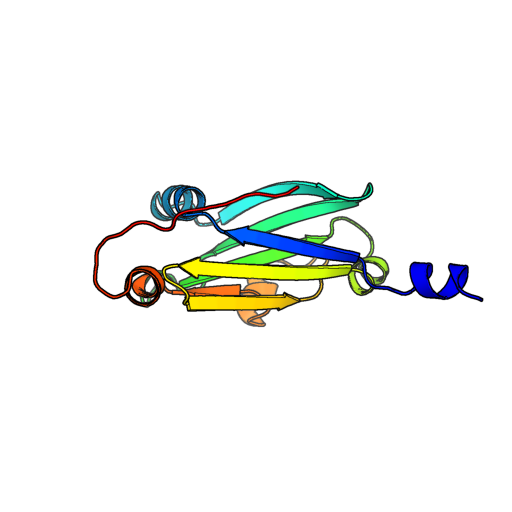1
ATOM 1029 N N . GLY A 1 122 ? -11.478 3.042 20.239 1.00 52.19 122 GLY A N 1
ATOM 1030 C CA . GLY A 1 122 ? -11.370 2.774 21.679 1.00 52.19 122 GLY A CA 1
ATOM 1031 C C . GLY A 1 122 ? -12.725 2.660 22.390 1.00 52.19 122 GLY A C 1
ATOM 1032 O 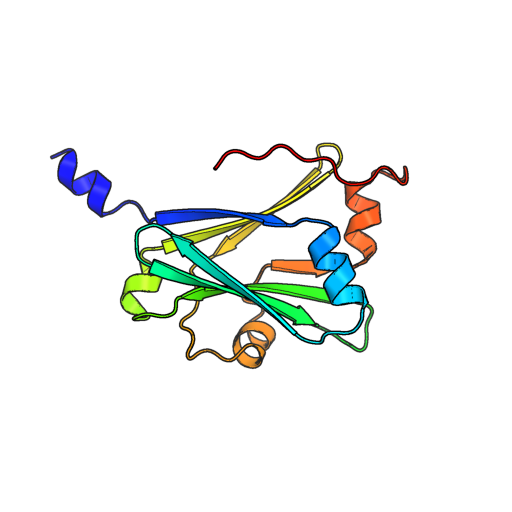O . GLY A 1 122 ? -12.806 2.908 23.589 1.00 52.19 122 GLY A O 1
ATOM 1033 N N . GLY A 1 123 ? -13.792 2.322 21.656 1.00 50.28 123 GLY A N 1
ATOM 1034 C CA . GLY A 1 123 ? -15.155 2.183 22.187 1.00 50.28 123 GLY A CA 1
ATOM 1035 C C . GLY A 1 123 ? -15.922 3.499 22.351 1.00 50.28 123 GLY A C 1
ATOM 1036 O O . GLY A 1 123 ? -17.117 3.473 22.632 1.00 50.28 123 GLY A O 1
ATOM 1037 N N . ASN A 1 124 ? -15.277 4.643 22.129 1.00 48.62 124 ASN A N 1
ATOM 1038 C CA . ASN A 1 124 ? -15.947 5.930 22.020 1.00 48.62 124 ASN A CA 1
ATOM 1039 C C . ASN A 1 124 ? -16.091 6.219 20.528 1.00 48.62 124 ASN A C 1
ATOM 1041 O O . ASN A 1 124 ? -15.108 6.097 19.814 1.00 48.62 124 ASN A O 1
ATOM 1045 N N . SER A 1 125 ? -17.256 6.619 20.022 1.00 51.25 125 SER A N 1
ATOM 1046 C CA . SER A 1 125 ? -17.482 6.943 18.596 1.00 51.25 125 SER A CA 1
ATOM 1047 C C . SER A 1 125 ? -16.750 8.222 18.127 1.00 51.25 125 SER A C 1
ATOM 1049 O O . SER A 1 125 ? -17.251 9.000 17.312 1.00 51.25 125 SER A O 1
ATOM 1051 N N . GLN A 1 126 ? -15.561 8.478 18.678 1.00 44.62 126 GLN A N 1
ATOM 1052 C CA . GLN A 1 126 ? -14.658 9.542 18.295 1.00 44.62 126 GLN A CA 1
ATOM 1053 C C . GLN A 1 126 ? -13.982 9.172 16.982 1.00 44.62 126 GLN A C 1
ATOM 1055 O O . GLN A 1 126 ? -13.209 8.222 16.873 1.00 44.62 126 GLN A O 1
ATOM 1060 N N . LYS A 1 127 ? -14.344 9.962 15.977 1.00 45.56 127 LYS A N 1
ATOM 1061 C CA . LYS A 1 127 ? -13.820 9.913 14.621 1.00 45.56 127 LYS A CA 1
ATOM 1062 C C . LYS A 1 127 ? -12.314 10.172 14.623 1.00 45.56 127 LYS A C 1
ATOM 1064 O O . LYS A 1 127 ? -11.831 11.036 15.358 1.00 45.56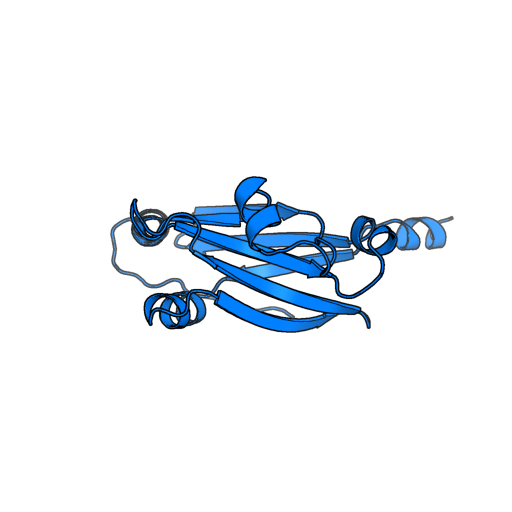 127 LYS A O 1
ATOM 1069 N N . LEU A 1 128 ? -11.624 9.440 13.755 1.00 44.03 128 LEU A N 1
ATOM 1070 C CA . LEU A 1 128 ? -10.217 9.606 13.400 1.00 44.03 128 LEU A CA 1
ATOM 1071 C C . LEU A 1 128 ? -9.891 11.095 13.151 1.00 44.03 128 LEU A C 1
ATOM 1073 O O . LEU A 1 128 ? -10.583 11.761 12.381 1.00 44.03 128 LEU A O 1
ATOM 1077 N N . LYS A 1 129 ? -8.877 11.632 13.845 1.00 36.84 129 LYS A N 1
ATOM 1078 C CA . LYS A 1 129 ? -8.394 13.021 13.710 1.00 36.84 129 LYS A CA 1
ATOM 1079 C C . LYS A 1 129 ? -6.944 13.041 13.231 1.00 36.84 129 LYS A C 1
ATOM 1081 O O . LYS A 1 129 ? -6.153 12.193 13.629 1.00 36.84 129 LYS A O 1
ATOM 1086 N N . LEU A 1 130 ? -6.642 14.024 12.384 1.00 42.66 130 LEU A N 1
ATOM 1087 C CA . LEU A 1 130 ? -5.572 13.991 11.387 1.00 42.66 130 LEU A CA 1
ATOM 1088 C C . LEU A 1 130 ? -4.600 15.178 11.525 1.00 42.66 130 LEU A C 1
ATOM 1090 O O . LEU A 1 130 ? -5.032 16.268 11.897 1.00 42.66 130 LEU A O 1
ATOM 1094 N N . ASN A 1 131 ? -3.333 14.969 11.147 1.00 31.66 131 ASN A N 1
ATOM 1095 C CA . ASN A 1 131 ? -2.321 16.001 10.886 1.00 31.66 131 ASN A CA 1
ATOM 1096 C C . ASN A 1 131 ? -1.533 15.612 9.622 1.00 31.66 131 ASN A C 1
ATOM 1098 O O . ASN A 1 131 ? -0.924 14.548 9.595 1.00 31.66 131 ASN A O 1
ATOM 1102 N N . THR A 1 132 ? -1.517 16.469 8.598 1.00 31.48 132 THR A N 1
ATOM 1103 C CA . THR A 1 132 ? -0.765 16.255 7.346 1.00 31.48 132 THR A CA 1
ATOM 1104 C C . THR A 1 132 ? 0.570 16.998 7.352 1.00 31.48 132 THR A C 1
ATOM 1106 O O . THR A 1 132 ? 0.594 18.198 7.633 1.00 31.48 132 THR A O 1
ATOM 1109 N N . GLN A 1 133 ? 1.649 16.340 6.927 1.00 28.05 133 GLN A N 1
ATOM 1110 C CA . GLN A 1 133 ? 2.803 17.010 6.319 1.00 28.05 133 GLN A CA 1
ATOM 1111 C C . GLN A 1 133 ? 3.071 16.357 4.958 1.00 28.05 133 GLN A C 1
ATOM 1113 O O . GLN A 1 133 ? 3.154 15.132 4.874 1.00 28.05 133 GLN A O 1
ATOM 1118 N N . PHE A 1 134 ? 3.102 17.188 3.914 1.00 38.53 134 PHE A N 1
ATOM 1119 C CA . PHE A 1 134 ? 3.540 16.840 2.560 1.00 38.53 134 PHE A CA 1
ATOM 1120 C C . PHE A 1 134 ? 5.057 16.982 2.455 1.00 38.53 134 PHE A C 1
ATOM 1122 O O . PHE A 1 134 ? 5.586 17.914 3.106 1.00 38.53 134 PHE A O 1
#

Sequence (134 aa):
MLLLLWQNTPLHIHFQLENEKEKAFLLGRNMMLQLFNYFGYHFDLHFVAFDPRRAPVYMAFIHFIYEASDAKKINYSFEVGANSRMLMWQGVPRSIHYSHRTVRESLDGLIIQRNMELFFSGGNSQKLKLNTQF

Secondary structure (DSSP, 8-state):
--HHHHTSSPEEEEEEPPHHHHHHHHTT-SEEEEEEEETTEEEEEEEEEEESSSS-EEEEEEEESS-HHHHTTEEEEEEEEETTEEEEEEE-PEETTS-HHHHHHTT-SEEEETTHHHHHHTTS----------

InterPro domains:
  IPR008974 TRAF-like [G3DSA:2.60.210.10] (12-133)
  IPR018121 Seven-in-absentia protein, TRAF-like domain [PF03145] (37-131)

pLDDT: mean 70.87, std 17.28, range [28.05, 92.0]

Organism: NCBI:txid56036

Foldseek 3Di:
DVVVVVVQQFAEAEAEDFVVVVVVVVVPDQKDWDWDDDPNWIKIWIKHQLDPPPAGKIFTAMATADDQVSLVSHKYKYWYAADPDIDIDIDGHHHPVQDPVNCSVVVPGDIDGPCVCCVRCVNPNDHGDDDDDD

Radius of gyration: 16.1 Å; chains: 1; bounding box: 53×31×38 Å